Protein AF-A0A8B6F5D2-F1 (afdb_monomer)

Solvent-accessible surface area (backbone atoms only — not comparable to full-atom values): 7582 Å² total; per-residue (Å²): 138,84,88,80,80,90,77,82,89,72,86,76,84,76,78,71,76,70,75,78,70,63,30,23,96,85,61,45,74,87,63,89,80,46,48,56,46,54,21,78,80,82,65,40,42,32,45,54,92,78,51,89,60,87,76,76,95,75,57,37,63,62,75,45,59,49,32,35,45,42,93,74,22,75,94,53,40,58,47,75,45,83,50,86,66,52,73,69,56,50,52,51,24,52,50,50,47,51,49,51,52,32,49,74,72,72,44,82,72,90,77,79,69,94,90,114

Secondary structure (DSSP, 8-state):
-----------------------STTS----BTB-EEE-TTT--EEEGGG--S---S--TT--SEEEE-TTTSGGG--EEEE-PPPHHHHHHHHHHHHHHHHHHTT-------S--

pLDDT: mean 84.55, std 21.11, range [28.69, 98.19]

Nearest PDB structures (foldseek):
  3s32-assembly1_A  TM=8.830E-01  e=2.680E-07  Homo sapiens
  3rsn-assembly1_A  TM=8.902E-01  e=6.730E-07  Homo sapiens
  5xfn-assembly1_A  TM=8.119E-01  e=1.385E-03  Homo sapiens
  5oqd-assembly3_C  TM=7.447E-01  e=7.661E-04  Drosophila melanogaster
  5oqd-assembly6_F  TM=7.309E-01  e=1.479E-03  Drosophila melanogaster

Radius of gyration: 21.03 Å; Cα contacts (8 Å, |Δi|>4): 127; chains: 1; bounding box: 77×28×47 Å

Mean predicted aligned error: 9.95 Å

Sequence (116 aa):
MVEGTLEKGESRQTEEAMETDSVCYCGKGRNLGAVELQCSVCMKWYHADCIGCYLGQCIPFMTNYQFSCKSCGQNGAESFVRKQAGFPQICCTAIANLMCQARARGDNDGSFCKDK

Foldseek 3Di:
DDDDDDDDPDDDPPPPVPPCPQQEPVSDDDDQFADWDAAPPPRGIYGPVRAPDDDPDDGGQQDQKHWHALVRDDPSDIDIGGHDDDPVRVVRRVLSNVCSVCVVVVHPDSDDDPVD

Organism: Mytilus galloprovincialis (NCBI:txid29158)

Structure (mmCIF, N/CA/C/O backbone):
data_AF-A0A8B6F5D2-F1
#
_entry.id   AF-A0A8B6F5D2-F1
#
loop_
_atom_site.group_PDB
_atom_site.id
_atom_site.type_symbol
_atom_site.label_atom_id
_atom_site.label_alt_id
_atom_site.label_comp_id
_atom_site.label_asym_id
_atom_site.label_entity_id
_atom_site.label_seq_id
_atom_site.pdbx_PDB_ins_code
_atom_site.Cartn_x
_atom_site.Cartn_y
_atom_site.Cartn_z
_atom_site.occupancy
_atom_site.B_iso_or_equiv
_atom_site.auth_seq_id
_atom_site.auth_comp_id
_atom_site.auth_asym_id
_atom_site.auth_atom_id
_atom_site.pdbx_PDB_model_num
ATOM 1 N N . MET A 1 1 ? 62.131 -18.958 23.835 1.00 42.38 1 MET A N 1
ATOM 2 C CA . MET A 1 1 ? 61.148 -17.937 23.429 1.00 42.38 1 MET A CA 1
ATOM 3 C C . MET A 1 1 ? 59.793 -18.613 23.458 1.00 42.38 1 MET A C 1
ATOM 5 O O . MET A 1 1 ? 59.501 -19.410 22.579 1.00 42.38 1 MET A O 1
ATOM 9 N N . VAL A 1 2 ? 59.080 -18.439 24.566 1.00 40.28 2 VAL A N 1
ATOM 10 C CA . VAL A 1 2 ? 57.649 -18.754 24.690 1.00 40.28 2 VAL A CA 1
ATOM 11 C C . VAL A 1 2 ? 56.860 -17.504 24.300 1.00 40.28 2 VAL A C 1
ATOM 13 O O . VAL A 1 2 ? 57.458 -16.436 24.214 1.00 40.28 2 VAL A O 1
ATOM 16 N N . GLU A 1 3 ? 55.546 -17.684 24.150 1.00 28.69 3 GLU A N 1
ATOM 17 C CA . GLU A 1 3 ? 54.492 -16.709 23.820 1.00 28.69 3 GLU A CA 1
ATOM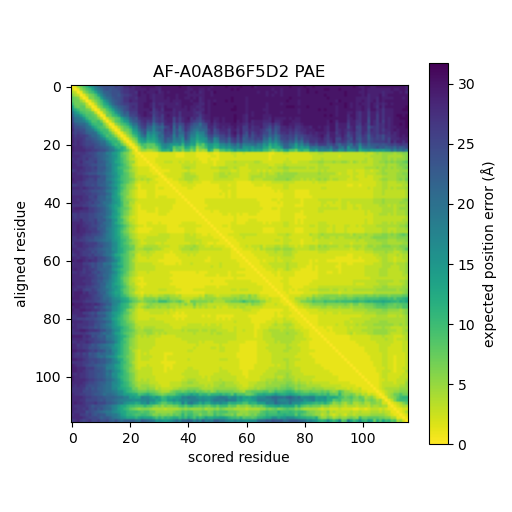 18 C C . GLU A 1 3 ? 54.153 -16.678 22.319 1.00 28.69 3 GLU A C 1
ATOM 20 O O . GLU A 1 3 ? 55.026 -16.593 21.468 1.00 28.69 3 GLU A O 1
ATOM 25 N N . GLY A 1 4 ? 52.898 -16.798 21.901 1.00 33.53 4 GLY A N 1
ATOM 26 C CA . GLY A 1 4 ? 51.660 -16.775 22.662 1.00 33.53 4 GLY A CA 1
ATOM 27 C C . GLY A 1 4 ? 50.477 -16.958 21.715 1.00 33.53 4 GLY A C 1
ATOM 28 O O . GLY A 1 4 ? 50.568 -16.746 20.510 1.00 33.53 4 GLY A O 1
ATOM 29 N N . THR A 1 5 ? 49.407 -17.454 22.304 1.00 34.66 5 THR A N 1
ATOM 30 C CA . THR A 1 5 ? 48.168 -17.973 21.742 1.00 34.66 5 THR A CA 1
ATOM 31 C C . THR A 1 5 ? 47.396 -16.994 20.849 1.00 34.66 5 THR A C 1
ATOM 33 O O . THR A 1 5 ? 47.379 -15.792 21.072 1.00 34.66 5 THR A O 1
ATOM 36 N N . LEU A 1 6 ? 46.697 -17.586 19.876 1.00 41.97 6 LEU A N 1
ATOM 37 C CA . LEU A 1 6 ? 45.458 -17.132 19.237 1.00 41.97 6 LEU A CA 1
ATOM 38 C C . LEU A 1 6 ? 44.617 -16.184 20.123 1.00 41.97 6 LEU A C 1
ATOM 40 O O . LEU A 1 6 ? 44.088 -16.616 21.146 1.00 41.97 6 LEU A O 1
ATOM 44 N N . GLU A 1 7 ? 44.381 -14.953 19.673 1.00 37.88 7 GLU A N 1
ATOM 45 C CA . GLU A 1 7 ? 43.313 -14.106 20.214 1.00 37.88 7 GLU A CA 1
ATOM 46 C C . GLU A 1 7 ? 42.236 -13.891 19.149 1.00 37.88 7 GLU A C 1
ATOM 48 O O . GLU A 1 7 ? 42.376 -13.123 18.197 1.00 37.88 7 GLU A O 1
ATOM 53 N N . LYS A 1 8 ? 41.141 -14.640 19.315 1.00 35.78 8 LYS A N 1
ATOM 54 C CA . LYS A 1 8 ? 39.850 -14.370 18.687 1.00 35.78 8 LYS A CA 1
ATOM 55 C C . LYS A 1 8 ? 39.276 -13.096 19.308 1.00 35.78 8 LYS A C 1
ATOM 57 O O . LYS A 1 8 ? 38.861 -13.111 20.463 1.00 35.78 8 LYS A O 1
ATOM 62 N N . GLY A 1 9 ? 39.207 -12.022 18.532 1.00 32.59 9 GLY A N 1
ATOM 63 C CA . GLY A 1 9 ? 38.391 -10.857 18.862 1.00 32.59 9 GLY A CA 1
ATOM 64 C C . GLY A 1 9 ? 36.943 -11.092 18.441 1.00 32.59 9 GLY A C 1
ATOM 65 O O . GLY A 1 9 ? 36.541 -10.666 17.363 1.00 32.59 9 GLY A O 1
ATOM 66 N N . GLU A 1 10 ? 36.171 -11.795 19.268 1.00 39.16 10 GLU A N 1
ATOM 67 C CA . GLU A 1 10 ? 34.710 -11.819 19.170 1.00 39.16 10 GLU A CA 1
ATOM 68 C C . GLU A 1 10 ? 34.087 -10.873 20.197 1.00 39.16 10 GLU A C 1
ATOM 70 O O . GLU A 1 10 ? 34.500 -10.818 21.356 1.00 39.16 10 GLU A O 1
ATOM 75 N N . SER A 1 11 ? 32.983 -10.262 19.755 1.00 38.91 11 SER A N 1
ATOM 76 C CA . SER A 1 11 ? 31.921 -9.613 20.530 1.00 38.91 11 SER A CA 1
ATOM 77 C C . SER A 1 11 ? 32.214 -8.162 20.967 1.00 38.91 11 SER A C 1
ATOM 79 O O . SER A 1 11 ? 33.279 -7.843 21.468 1.00 38.91 11 SER A O 1
ATOM 81 N N . ARG A 1 12 ? 31.314 -7.188 20.808 1.00 45.12 12 ARG A N 1
ATOM 82 C CA . ARG A 1 12 ? 29.847 -7.229 20.776 1.00 45.12 12 ARG A CA 1
ATOM 83 C C . ARG A 1 12 ? 29.345 -6.081 19.894 1.00 45.12 12 ARG A C 1
ATOM 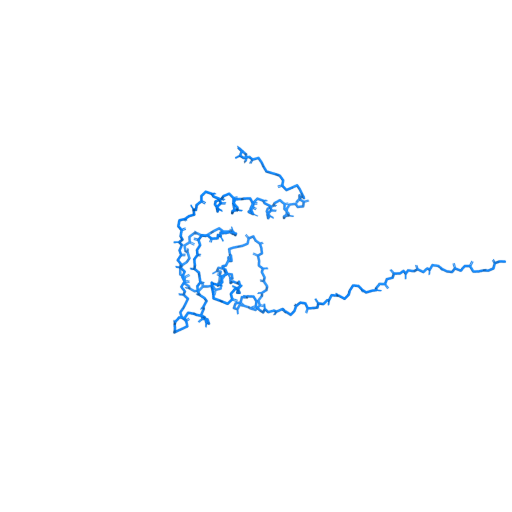85 O O . ARG A 1 12 ? 29.477 -4.926 20.285 1.00 45.12 12 ARG A O 1
ATOM 92 N N . GLN A 1 13 ? 28.742 -6.374 18.743 1.00 39.34 13 GLN A N 1
ATOM 93 C CA . GLN A 1 13 ? 27.708 -5.465 18.255 1.00 39.34 13 GLN A CA 1
ATOM 94 C C . GLN A 1 13 ? 26.504 -5.729 19.148 1.00 39.34 13 GLN A C 1
ATOM 96 O O . GLN A 1 13 ? 25.956 -6.828 19.165 1.00 39.34 13 GLN A O 1
ATOM 101 N N . THR A 1 14 ? 26.188 -4.756 19.990 1.00 37.62 14 THR A N 1
ATOM 102 C CA . THR A 1 14 ? 24.901 -4.678 20.659 1.00 37.62 14 THR A CA 1
ATOM 103 C C . THR A 1 14 ? 23.845 -4.669 19.565 1.00 37.62 14 THR A C 1
ATOM 105 O O . THR A 1 14 ? 23.652 -3.660 18.892 1.00 37.62 14 THR A O 1
ATOM 108 N N . GLU A 1 15 ? 23.193 -5.810 19.361 1.00 50.69 15 GLU A N 1
ATOM 109 C CA . GLU A 1 15 ? 21.839 -5.841 18.831 1.00 50.69 15 GLU A CA 1
ATOM 110 C C . GLU A 1 15 ? 20.996 -5.080 19.853 1.00 50.69 15 GLU A C 1
ATOM 112 O O . GLU A 1 15 ? 20.459 -5.644 20.807 1.00 50.69 15 GLU A O 1
ATOM 117 N N . GLU A 1 16 ? 20.987 -3.753 19.725 1.00 43.09 16 GLU A N 1
ATOM 118 C CA . GLU A 1 16 ? 19.948 -2.934 20.313 1.00 43.09 16 GLU A CA 1
ATOM 119 C C . GLU A 1 16 ? 18.658 -3.530 19.773 1.00 43.09 16 GLU A C 1
ATOM 121 O O . GLU A 1 16 ? 18.361 -3.431 18.581 1.00 43.09 16 GLU A O 1
ATOM 126 N N . ALA A 1 17 ? 17.968 -4.268 20.641 1.00 43.72 17 ALA A N 1
ATOM 127 C CA . ALA A 1 17 ? 16.639 -4.774 20.404 1.00 43.72 17 ALA A CA 1
ATOM 128 C C . ALA A 1 17 ? 15.778 -3.552 20.104 1.00 43.72 17 ALA A C 1
ATOM 130 O O . ALA A 1 17 ? 15.273 -2.894 21.012 1.00 43.72 17 ALA A O 1
ATOM 131 N N . MET A 1 18 ? 15.706 -3.209 18.818 1.00 48.03 18 MET A N 1
ATOM 132 C CA . MET A 1 18 ? 14.841 -2.180 18.291 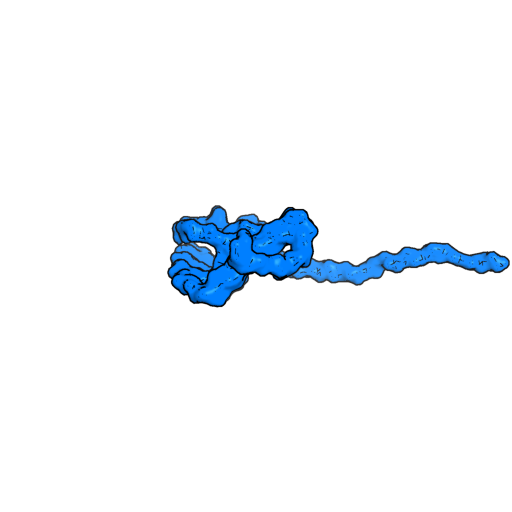1.00 48.03 18 MET A CA 1
ATOM 133 C C . MET A 1 18 ? 13.456 -2.603 18.742 1.00 48.03 18 MET A C 1
ATOM 135 O O . MET A 1 18 ? 12.963 -3.653 18.324 1.00 48.03 18 MET A O 1
ATOM 139 N N . GLU A 1 19 ? 12.934 -1.852 19.709 1.00 46.16 19 GLU A N 1
ATOM 140 C CA . GLU A 1 19 ? 11.660 -2.079 20.362 1.00 46.16 19 GLU A CA 1
ATOM 141 C C . GLU A 1 19 ? 10.672 -2.491 19.281 1.00 46.16 19 GLU A C 1
ATOM 143 O O . GLU A 1 19 ? 10.428 -1.750 18.326 1.00 46.16 19 GLU A O 1
ATOM 148 N N . THR A 1 20 ? 10.242 -3.751 19.354 1.00 51.88 20 THR A N 1
ATOM 149 C CA . THR A 1 20 ? 9.394 -4.372 18.344 1.00 51.88 20 THR A CA 1
ATOM 150 C C . THR A 1 20 ? 8.008 -3.782 18.514 1.00 51.88 20 THR A C 1
ATOM 152 O O . THR A 1 20 ? 7.097 -4.416 19.044 1.00 51.88 20 THR A O 1
ATOM 155 N N . ASP A 1 21 ? 7.858 -2.520 18.111 1.00 60.12 21 ASP A N 1
ATOM 156 C CA . ASP A 1 21 ? 6.577 -1.855 18.050 1.00 60.12 21 ASP A CA 1
ATOM 157 C C . ASP A 1 21 ? 5.737 -2.685 17.089 1.00 60.12 21 ASP A C 1
ATOM 159 O O . ASP A 1 21 ? 5.980 -2.727 15.881 1.00 60.12 21 ASP A O 1
ATOM 163 N N . SER A 1 22 ? 4.841 -3.475 17.681 1.00 65.62 22 SER A N 1
ATOM 164 C CA . SER A 1 22 ? 3.985 -4.422 16.981 1.00 65.62 22 SER A CA 1
ATOM 165 C C . SER A 1 22 ? 3.441 -3.777 15.710 1.00 65.62 22 SER A C 1
ATOM 167 O O . SER A 1 22 ? 2.803 -2.719 15.734 1.00 65.62 22 SER A O 1
ATOM 169 N N . VAL A 1 23 ? 3.778 -4.397 14.583 1.00 86.12 23 VAL A N 1
ATOM 170 C CA . VAL A 1 23 ? 3.672 -3.735 13.289 1.00 86.12 23 VAL A CA 1
ATOM 171 C C . VAL A 1 23 ? 2.239 -3.853 12.756 1.00 86.12 23 VAL A C 1
ATOM 173 O O . VAL A 1 23 ? 1.676 -2.846 12.338 1.00 86.12 23 VAL A O 1
ATOM 176 N N . CYS A 1 24 ? 1.618 -5.036 12.900 1.00 95.75 24 CYS A N 1
ATOM 177 C CA . CYS A 1 24 ? 0.269 -5.387 12.429 1.00 95.75 24 CYS A CA 1
ATOM 178 C C . CYS A 1 24 ? -0.637 -5.930 13.565 1.00 95.75 24 CYS A C 1
ATOM 180 O O . CYS A 1 24 ? -0.146 -6.355 14.609 1.00 95.75 24 CYS A O 1
ATOM 182 N N . TYR A 1 25 ? -1.962 -6.021 13.348 1.00 95.75 25 TYR A N 1
ATOM 183 C CA . TYR A 1 25 ? -2.938 -6.591 14.305 1.00 95.75 25 TYR A CA 1
ATOM 184 C C . TYR A 1 25 ? -2.614 -8.005 14.787 1.00 95.75 25 TYR A C 1
ATOM 186 O O . TYR A 1 25 ? -2.970 -8.377 15.899 1.00 95.75 25 TYR A O 1
ATOM 194 N N . CYS A 1 26 ? -1.958 -8.806 13.948 1.00 95.38 26 CYS A N 1
ATOM 195 C CA . CYS A 1 26 ? -1.573 -10.173 14.280 1.00 95.38 26 CYS A CA 1
ATOM 196 C C . CYS A 1 26 ? -0.315 -10.257 15.162 1.00 95.38 26 CYS A C 1
ATOM 198 O O . CYS A 1 26 ? 0.150 -11.360 15.439 1.00 95.38 26 CYS A O 1
ATOM 200 N N . GLY A 1 27 ? 0.278 -9.118 15.541 1.00 92.69 27 GLY A N 1
ATOM 201 C CA . GLY A 1 27 ? 1.511 -9.043 16.329 1.00 92.69 27 GLY A CA 1
ATOM 202 C C . GLY A 1 27 ? 2.781 -9.433 15.568 1.00 92.69 27 GLY A C 1
ATOM 203 O O . GLY A 1 27 ? 3.875 -9.305 16.106 1.00 92.69 27 GLY A O 1
ATOM 204 N N . LYS A 1 28 ? 2.665 -9.890 14.315 1.00 92.75 28 LYS A N 1
ATOM 205 C CA . LYS A 1 28 ? 3.812 -10.243 13.470 1.00 92.75 28 LYS A CA 1
ATOM 206 C C . LYS A 1 28 ? 4.427 -8.997 12.830 1.00 92.75 28 LYS A C 1
ATOM 208 O O . LYS A 1 28 ? 3.746 -7.990 12.624 1.00 92.75 28 LYS A O 1
ATOM 213 N N . GLY A 1 29 ? 5.717 -9.101 12.512 1.00 92.62 29 GLY A N 1
ATOM 214 C CA . GLY A 1 29 ? 6.461 -8.092 11.763 1.00 92.62 29 GLY A CA 1
ATOM 215 C C . GLY A 1 29 ? 6.056 -8.024 10.290 1.00 92.62 29 GLY A C 1
ATOM 216 O O . GLY A 1 29 ? 5.113 -8.685 9.865 1.00 92.62 29 GLY A O 1
ATOM 217 N N . ARG A 1 30 ? 6.800 -7.220 9.527 1.00 93.69 30 ARG A N 1
ATOM 218 C CA . ARG A 1 30 ? 6.587 -6.996 8.093 1.00 93.69 30 ARG A CA 1
ATOM 219 C C . ARG A 1 30 ? 6.754 -8.274 7.269 1.00 93.69 30 ARG A C 1
ATOM 221 O O . ARG A 1 30 ? 7.669 -9.057 7.522 1.00 93.69 30 ARG A O 1
ATOM 228 N N . ASN A 1 31 ? 5.956 -8.406 6.218 1.00 92.44 31 ASN A N 1
ATOM 229 C CA . ASN A 1 31 ? 6.109 -9.397 5.159 1.00 92.44 31 ASN A CA 1
ATOM 230 C C . ASN A 1 31 ? 6.423 -8.702 3.823 1.00 92.44 31 ASN A C 1
ATOM 232 O O . ASN A 1 31 ? 5.539 -8.453 2.998 1.00 92.44 31 ASN A O 1
ATOM 236 N N . LEU A 1 32 ? 7.698 -8.354 3.627 1.00 91.62 32 LEU A N 1
ATOM 237 C CA . LEU A 1 32 ? 8.156 -7.677 2.413 1.00 91.62 32 LEU A CA 1
ATOM 238 C C . LEU A 1 32 ? 7.898 -8.550 1.178 1.00 91.62 32 LEU A C 1
ATOM 240 O O . LEU A 1 32 ? 8.300 -9.708 1.127 1.00 91.62 32 LEU A O 1
ATOM 244 N N . GLY A 1 33 ? 7.245 -7.970 0.172 1.00 92.31 33 GLY A N 1
ATOM 245 C CA . GLY A 1 33 ? 6.830 -8.678 -1.042 1.00 92.31 33 GLY A CA 1
ATOM 246 C C . GLY A 1 33 ? 5.385 -9.181 -1.006 1.00 92.31 33 GLY A C 1
ATOM 247 O O . GLY A 1 33 ? 4.858 -9.539 -2.056 1.00 92.31 33 GLY A O 1
ATOM 248 N N . ALA A 1 34 ? 4.712 -9.138 0.147 1.00 95.88 34 ALA A N 1
ATOM 249 C CA . ALA A 1 34 ? 3.257 -9.242 0.235 1.00 95.88 34 ALA A CA 1
ATOM 250 C C . ALA A 1 34 ? 2.601 -7.850 0.205 1.00 95.88 34 ALA A C 1
ATOM 252 O O . ALA A 1 34 ? 3.263 -6.814 0.320 1.00 95.88 34 ALA A O 1
ATOM 253 N N . VAL A 1 35 ? 1.277 -7.810 0.035 1.00 97.69 35 VAL A N 1
ATOM 254 C CA . VAL A 1 35 ? 0.530 -6.552 0.139 1.00 97.69 35 VAL A CA 1
ATOM 255 C C . VAL A 1 35 ? 0.418 -6.157 1.610 1.00 97.69 35 VAL A C 1
ATOM 257 O O . VAL A 1 35 ? -0.179 -6.862 2.423 1.00 97.69 35 VAL A O 1
ATOM 260 N N . GLU A 1 36 ? 0.956 -4.987 1.929 1.00 97.19 36 GLU A N 1
ATOM 261 C CA . GLU A 1 36 ? 0.888 -4.370 3.249 1.00 97.19 36 GLU A CA 1
ATOM 262 C C . GLU A 1 36 ? 0.555 -2.886 3.096 1.00 97.19 36 GLU A C 1
ATOM 264 O O . GLU A 1 36 ? 1.014 -2.236 2.152 1.00 97.19 36 GLU A O 1
ATOM 269 N N . LEU A 1 37 ? -0.223 -2.342 4.031 1.00 97.62 37 LEU A N 1
ATOM 270 C CA . LEU A 1 37 ? -0.652 -0.947 4.035 1.00 97.62 37 LEU A CA 1
ATOM 271 C C . LEU A 1 37 ? -0.194 -0.242 5.311 1.00 97.62 37 LEU A C 1
ATOM 273 O O . LEU A 1 37 ? -0.399 -0.729 6.419 1.00 97.62 37 LEU A O 1
ATOM 277 N N . GLN A 1 38 ? 0.389 0.937 5.159 1.00 97.56 38 GLN A N 1
ATOM 278 C CA . GLN A 1 38 ? 0.753 1.819 6.251 1.00 97.56 38 GLN A CA 1
ATOM 279 C C . GLN A 1 38 ? -0.438 2.701 6.625 1.00 97.56 38 GLN A C 1
ATOM 281 O O . GLN A 1 38 ? -1.065 3.325 5.765 1.00 97.56 38 GLN A O 1
ATOM 286 N N . CYS A 1 39 ? -0.757 2.776 7.914 1.00 97.62 39 CYS A N 1
ATOM 287 C CA . CYS A 1 39 ? -1.785 3.692 8.383 1.00 97.62 39 CYS A CA 1
ATOM 288 C C . CYS A 1 39 ? -1.299 5.142 8.282 1.00 97.62 39 CYS A C 1
ATOM 290 O O . CYS A 1 39 ? -0.248 5.486 8.818 1.00 97.62 39 CYS A O 1
ATOM 292 N N . SER A 1 40 ? -2.103 6.020 7.677 1.00 97.06 40 SER A N 1
ATOM 293 C CA . SER A 1 40 ? -1.766 7.438 7.502 1.00 97.06 40 SER A CA 1
ATOM 294 C C . SER A 1 40 ? -1.819 8.267 8.791 1.00 97.06 40 SER A C 1
ATOM 296 O O . SER A 1 40 ? -1.595 9.471 8.735 1.00 97.06 40 SER A O 1
ATOM 298 N N . VAL A 1 41 ? -2.145 7.655 9.934 1.00 97.00 41 VAL A N 1
ATOM 299 C CA . VAL A 1 41 ? -2.217 8.321 11.244 1.00 97.00 41 VAL A CA 1
ATOM 300 C C . VAL A 1 41 ? -1.100 7.826 12.159 1.00 97.00 41 VAL A C 1
ATOM 302 O O . VAL A 1 41 ? -0.249 8.611 12.556 1.00 97.00 41 VAL A O 1
ATOM 305 N N . CYS A 1 42 ? -1.064 6.525 12.466 1.00 96.00 42 CYS A N 1
ATOM 306 C CA . CYS A 1 42 ? -0.07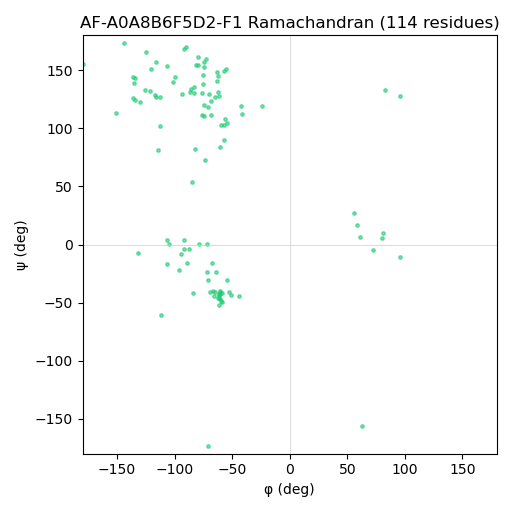4 5.960 13.389 1.00 96.00 42 CYS A CA 1
ATOM 307 C C . CYS A 1 42 ? 1.202 5.437 12.717 1.00 96.00 42 CYS A C 1
ATOM 309 O O . CYS A 1 42 ? 2.094 4.971 13.415 1.00 96.00 42 CYS A O 1
ATOM 311 N N . MET A 1 43 ? 1.292 5.463 11.382 1.00 95.31 43 MET A N 1
ATOM 312 C CA . MET A 1 43 ? 2.449 4.997 10.599 1.00 95.31 43 MET A CA 1
ATOM 313 C C . MET A 1 43 ? 2.819 3.509 10.758 1.00 95.31 43 MET A C 1
ATOM 315 O O . MET A 1 43 ? 3.810 3.065 10.175 1.00 95.31 43 MET A O 1
ATOM 319 N N . LYS A 1 44 ? 2.005 2.716 11.469 1.00 96.38 44 LYS A N 1
ATOM 320 C CA . LYS A 1 44 ? 2.138 1.253 11.586 1.00 96.38 44 LYS A CA 1
ATOM 321 C C . LYS A 1 44 ? 1.695 0.538 10.307 1.00 96.38 44 LYS A C 1
ATOM 323 O O . LYS A 1 44 ? 0.910 1.092 9.533 1.00 96.38 44 LYS A O 1
ATOM 328 N N . TRP A 1 45 ? 2.184 -0.684 10.087 1.00 96.94 45 TRP A N 1
ATOM 329 C CA . TRP A 1 45 ? 1.992 -1.440 8.843 1.00 96.94 45 TRP A CA 1
ATOM 330 C C . TRP A 1 45 ? 1.127 -2.682 9.029 1.00 96.94 45 TRP A C 1
ATOM 332 O O . TRP A 1 45 ? 1.430 -3.569 9.813 1.00 96.94 45 TRP A O 1
ATOM 342 N N . TYR A 1 46 ? 0.090 -2.807 8.219 1.00 97.50 46 TYR A N 1
ATOM 343 C CA . TYR A 1 46 ? -0.907 -3.855 8.350 1.00 97.50 46 TYR A CA 1
ATOM 344 C C . TYR A 1 46 ? -0.898 -4.742 7.109 1.00 97.50 46 TYR A C 1
ATOM 346 O O . TYR A 1 46 ? -0.972 -4.246 5.985 1.00 97.50 46 TYR A O 1
ATOM 354 N N . HIS A 1 47 ? -0.814 -6.056 7.306 1.00 97.75 47 HIS A N 1
ATOM 355 C CA . HIS A 1 47 ? -0.949 -7.024 6.220 1.00 97.75 47 HIS A CA 1
ATOM 356 C C . HIS A 1 47 ? -2.348 -6.935 5.612 1.00 97.75 47 HIS A C 1
ATOM 358 O O . HIS A 1 47 ? -3.323 -6.828 6.359 1.00 97.75 47 HIS A O 1
ATOM 364 N N . ALA A 1 48 ? -2.457 -7.058 4.289 1.00 97.06 48 ALA A N 1
ATOM 365 C CA . ALA A 1 48 ? -3.750 -7.081 3.607 1.00 97.06 48 ALA A CA 1
ATOM 366 C C . ALA A 1 48 ? -4.706 -8.132 4.201 1.00 97.06 48 ALA A C 1
ATOM 368 O O . ALA A 1 48 ? -5.863 -7.818 4.455 1.00 97.06 48 ALA A O 1
ATOM 369 N N . ASP A 1 49 ? -4.198 -9.323 4.535 1.00 96.38 49 ASP A N 1
ATOM 370 C CA . ASP A 1 49 ? -4.987 -10.419 5.123 1.00 96.38 49 ASP A CA 1
ATOM 371 C C . ASP A 1 49 ? -5.489 -10.133 6.549 1.00 96.38 49 ASP A C 1
ATOM 373 O O . ASP A 1 49 ? -6.363 -10.828 7.061 1.00 96.38 49 ASP A O 1
ATOM 377 N N . CYS A 1 50 ? -4.919 -9.133 7.227 1.00 97.25 50 CYS A N 1
ATOM 378 C CA . CYS A 1 50 ? -5.338 -8.724 8.569 1.00 97.25 50 CYS A CA 1
ATOM 379 C C . CYS A 1 50 ? -6.346 -7.563 8.547 1.00 97.25 50 CYS A C 1
ATOM 381 O O . CYS A 1 50 ? -6.875 -7.211 9.603 1.00 97.25 50 CYS A O 1
ATOM 383 N N . ILE A 1 51 ? -6.588 -6.958 7.381 1.00 97.12 51 ILE A N 1
ATOM 384 C CA . ILE A 1 51 ? -7.497 -5.825 7.199 1.00 97.12 51 ILE A CA 1
ATOM 385 C C . ILE A 1 51 ? -8.873 -6.365 6.793 1.00 97.12 51 ILE A C 1
ATOM 387 O O . ILE A 1 51 ? -8.991 -7.189 5.892 1.00 97.12 51 ILE A O 1
ATOM 391 N N . GLY A 1 52 ? -9.922 -5.916 7.478 1.00 96.19 52 GLY A N 1
ATOM 392 C CA . GLY A 1 52 ? -11.298 -6.366 7.265 1.00 96.19 52 GLY A CA 1
ATOM 393 C C . GLY A 1 52 ? -12.077 -5.570 6.214 1.00 96.19 52 GLY A C 1
ATOM 394 O O . GLY A 1 52 ? -13.123 -6.036 5.763 1.00 96.19 52 GLY A O 1
ATOM 395 N N . CYS A 1 53 ? -11.612 -4.381 5.817 1.00 95.50 53 CYS A N 1
ATOM 396 C CA . CYS A 1 53 ? -12.239 -3.613 4.738 1.00 95.50 53 CYS A CA 1
ATOM 397 C C . CYS A 1 53 ? -11.831 -4.117 3.339 1.00 95.50 53 CYS A C 1
ATOM 399 O O . CYS A 1 53 ? -10.774 -4.711 3.142 1.00 95.50 53 CYS A O 1
ATOM 401 N N . TYR A 1 54 ? -12.681 -3.879 2.335 1.00 95.50 54 TYR A N 1
ATOM 402 C CA . TYR A 1 54 ? -12.410 -4.311 0.962 1.00 95.50 54 TYR A CA 1
ATOM 403 C C . TYR A 1 54 ? -11.278 -3.491 0.322 1.00 95.50 54 TYR A C 1
ATOM 405 O O . TYR A 1 54 ? -11.411 -2.283 0.122 1.00 95.50 54 TYR A O 1
ATOM 413 N N . LEU A 1 55 ? -10.183 -4.161 -0.053 1.00 96.62 55 LEU A N 1
ATOM 414 C CA . LEU A 1 55 ? -9.008 -3.530 -0.674 1.00 96.62 55 LEU A CA 1
ATOM 415 C C . LEU A 1 55 ? -9.009 -3.598 -2.215 1.00 96.62 55 LEU A C 1
ATOM 417 O O . LEU A 1 55 ? -8.345 -2.800 -2.889 1.00 96.62 55 LEU A O 1
ATOM 421 N N . GLY A 1 56 ? -9.760 -4.543 -2.788 1.00 94.19 56 GLY A N 1
ATOM 422 C CA . GLY A 1 56 ? -9.673 -4.902 -4.205 1.00 94.19 56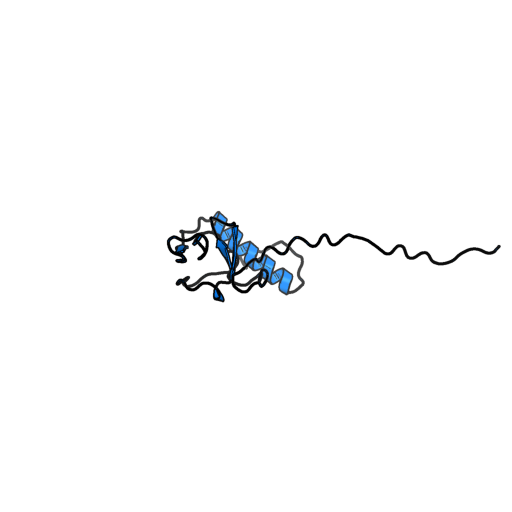 GLY A CA 1
ATOM 423 C C . GLY A 1 56 ? -8.300 -5.464 -4.591 1.00 94.19 56 GLY A C 1
ATOM 424 O O . GLY A 1 56 ? -7.561 -5.977 -3.756 1.00 94.19 56 GLY A O 1
ATOM 425 N N . GLN A 1 57 ? -7.941 -5.367 -5.875 1.00 93.38 57 GLN A N 1
ATOM 426 C CA . GLN A 1 57 ? -6.631 -5.816 -6.364 1.00 93.38 57 GLN A CA 1
ATOM 427 C C . GLN A 1 57 ? -5.540 -4.817 -5.980 1.00 93.38 57 GLN A C 1
ATOM 429 O O . GLN A 1 57 ? -5.520 -3.700 -6.505 1.00 93.38 57 GLN A O 1
ATOM 434 N N . CYS A 1 58 ? -4.652 -5.219 -5.080 1.00 96.06 58 CYS A N 1
ATOM 435 C CA . CYS A 1 58 ? -3.500 -4.441 -4.639 1.00 96.06 58 CYS A CA 1
ATOM 436 C C . CYS A 1 58 ? -2.203 -5.157 -5.020 1.00 96.06 58 CYS A C 1
ATOM 438 O O . CYS A 1 58 ? -2.187 -6.373 -5.202 1.00 96.06 58 CYS A O 1
ATOM 440 N N . ILE A 1 59 ? -1.120 -4.392 -5.123 1.00 96.44 59 ILE A N 1
ATOM 441 C CA . ILE A 1 59 ? 0.226 -4.916 -5.363 1.00 96.44 59 ILE A CA 1
ATOM 442 C C . ILE A 1 59 ? 1.148 -4.510 -4.208 1.00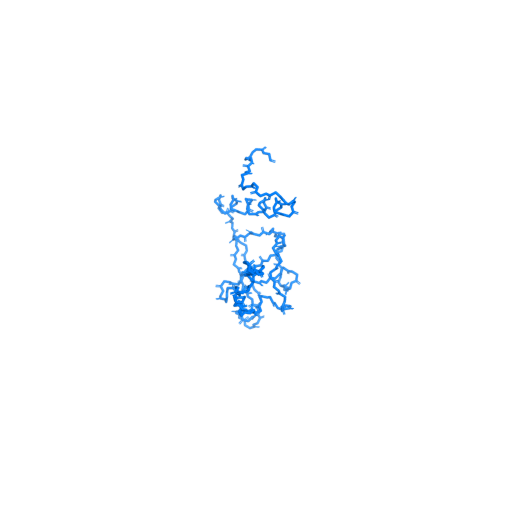 96.44 59 ILE A C 1
ATOM 444 O O . ILE A 1 59 ? 0.916 -3.461 -3.592 1.00 96.44 59 ILE A O 1
ATOM 448 N N . PRO A 1 60 ? 2.186 -5.305 -3.899 1.00 97.44 60 PRO A N 1
ATOM 449 C CA . PRO A 1 60 ? 3.198 -4.921 -2.923 1.00 97.44 60 PRO A CA 1
ATOM 450 C C . PRO A 1 60 ? 3.820 -3.570 -3.285 1.00 97.44 60 PRO A C 1
ATOM 452 O O . PRO A 1 60 ? 3.898 -3.197 -4.458 1.00 97.44 60 PRO A O 1
ATOM 455 N N . PHE A 1 61 ? 4.266 -2.823 -2.275 1.00 97.56 61 PHE A N 1
ATOM 456 C CA . PHE A 1 61 ? 4.939 -1.525 -2.443 1.00 97.56 61 PHE A CA 1
ATOM 457 C C . PHE A 1 61 ? 4.126 -0.442 -3.179 1.00 97.56 61 PHE A C 1
ATOM 459 O O . PHE A 1 61 ? 4.693 0.555 -3.640 1.00 97.56 61 PHE A O 1
ATOM 466 N N . MET A 1 62 ? 2.804 -0.596 -3.305 1.00 97.00 62 MET A N 1
ATOM 467 C CA . MET A 1 62 ? 1.955 0.512 -3.743 1.00 97.00 62 MET A CA 1
ATOM 468 C C . MET A 1 62 ? 2.020 1.663 -2.728 1.00 97.00 62 MET A C 1
ATOM 470 O O . MET A 1 62 ? 2.189 1.432 -1.536 1.00 97.00 62 MET A O 1
ATOM 474 N N . THR A 1 63 ? 1.891 2.906 -3.189 1.00 97.06 63 THR A N 1
ATOM 475 C CA . THR A 1 63 ? 1.922 4.113 -2.326 1.00 97.06 63 THR A CA 1
ATOM 476 C C . THR A 1 63 ? 0.773 5.082 -2.616 1.00 97.06 63 THR A C 1
ATOM 478 O O . THR A 1 63 ? 0.549 6.047 -1.891 1.00 97.06 63 THR A O 1
ATOM 481 N N . ASN A 1 64 ? -0.004 4.815 -3.663 1.00 97.25 64 ASN A N 1
ATOM 482 C CA . ASN A 1 64 ? -1.136 5.613 -4.119 1.00 97.25 64 ASN A CA 1
ATOM 483 C C . ASN A 1 64 ? -2.434 5.248 -3.374 1.00 97.25 64 ASN A C 1
ATOM 485 O O . ASN A 1 64 ? -3.455 4.928 -3.986 1.00 97.25 64 ASN A O 1
ATOM 489 N N . TYR A 1 65 ? -2.412 5.277 -2.045 1.00 97.81 65 TYR A N 1
ATOM 490 C CA . TYR A 1 65 ? -3.597 5.031 -1.224 1.00 97.81 65 TYR A CA 1
ATOM 491 C C . TYR A 1 65 ? -3.614 5.901 0.033 1.00 97.81 65 TYR A C 1
ATOM 493 O O . TYR A 1 65 ? -2.666 6.619 0.342 1.00 97.81 65 TYR A O 1
ATOM 501 N N . GLN A 1 66 ? -4.726 5.832 0.755 1.00 97.94 66 GLN A N 1
ATOM 502 C CA . GLN A 1 66 ? -4.853 6.304 2.122 1.00 97.94 66 GLN A CA 1
ATOM 503 C C . GLN A 1 66 ? -5.585 5.237 2.931 1.00 97.94 66 GLN A C 1
ATOM 505 O O . GLN A 1 66 ? -6.669 4.804 2.540 1.00 97.94 66 GLN A O 1
ATOM 510 N N . PHE A 1 67 ? -4.966 4.795 4.023 1.00 98.19 67 PHE A N 1
ATOM 511 C CA . PHE A 1 67 ? -5.479 3.741 4.889 1.00 98.19 67 PHE A CA 1
ATOM 512 C C . PHE A 1 67 ? -5.552 4.227 6.339 1.00 98.19 67 PHE A C 1
ATOM 514 O O . PHE A 1 67 ? -4.583 4.786 6.858 1.00 98.19 67 PHE A O 1
ATOM 521 N N . SER A 1 68 ? -6.685 3.987 6.997 1.00 98.00 68 SER A N 1
ATOM 522 C CA . SER A 1 68 ? -6.858 4.179 8.437 1.00 98.00 68 SER A CA 1
ATOM 523 C C . SER A 1 68 ? -7.146 2.844 9.111 1.00 98.00 68 SER A C 1
ATOM 525 O O . SER A 1 68 ? -8.058 2.122 8.710 1.00 98.00 68 SER A O 1
ATOM 527 N N . CYS A 1 69 ? -6.359 2.525 10.137 1.00 97.69 69 CYS A N 1
ATOM 528 C CA . CYS A 1 69 ? -6.474 1.294 10.905 1.00 97.69 69 CYS A CA 1
ATOM 529 C C . CYS A 1 69 ? -7.614 1.410 11.943 1.00 97.69 69 CYS A C 1
ATOM 531 O O . CYS A 1 69 ? -7.988 2.518 12.320 1.00 97.69 69 CYS A O 1
ATOM 533 N N . LYS A 1 70 ? -8.125 0.291 12.473 1.00 96.75 70 LYS A N 1
ATOM 534 C CA . LYS A 1 70 ? -9.144 0.238 13.545 1.00 96.75 70 LYS A CA 1
ATOM 535 C C . LYS A 1 70 ? -8.893 1.215 14.698 1.00 96.75 70 LYS A C 1
ATOM 537 O O . LYS A 1 70 ? -9.813 1.887 15.132 1.00 96.75 70 LYS A O 1
ATOM 542 N N . SER A 1 71 ? -7.657 1.328 15.185 1.00 95.69 71 SER A N 1
ATOM 543 C CA . SER A 1 71 ? -7.330 2.205 16.320 1.00 95.69 71 SER A CA 1
ATOM 544 C C . SER A 1 71 ? -7.373 3.698 15.981 1.00 95.69 71 SER A C 1
ATOM 546 O O . SER A 1 71 ? -7.533 4.516 16.880 1.00 95.69 71 SER A O 1
ATOM 548 N N . CYS A 1 72 ? -7.208 4.062 14.708 1.00 96.81 72 CYS A N 1
ATOM 549 C CA . CYS A 1 72 ? -7.176 5.454 14.251 1.00 96.81 72 CYS A CA 1
ATOM 550 C C . CYS A 1 72 ? -8.450 5.876 13.507 1.00 96.81 72 CYS A C 1
ATOM 552 O O . CYS A 1 72 ? -8.684 7.067 13.307 1.00 96.81 72 CYS A O 1
ATOM 554 N N . GLY A 1 73 ? -9.256 4.919 13.052 1.00 93.75 73 GLY A N 1
ATOM 555 C CA . GLY A 1 73 ? -10.522 5.161 12.382 1.00 93.75 73 GLY A CA 1
ATOM 556 C C . GLY A 1 73 ? -11.626 5.601 13.339 1.00 93.75 73 GLY A C 1
ATOM 557 O O . GLY A 1 73 ? -11.638 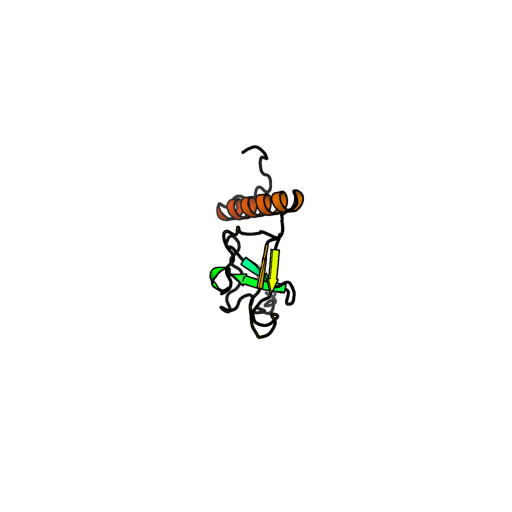5.263 14.522 1.00 93.75 73 GLY A O 1
ATOM 558 N N . GLN A 1 74 ? -12.593 6.349 12.810 1.00 91.12 74 GLN A N 1
ATOM 559 C CA . GLN A 1 74 ? -13.775 6.738 13.574 1.00 91.12 74 GLN A CA 1
ATOM 560 C C . GLN A 1 74 ? -14.562 5.483 13.972 1.00 91.12 74 GLN A C 1
ATOM 562 O O . GLN A 1 74 ? -14.816 4.612 13.140 1.00 91.12 74 GLN A O 1
ATOM 567 N N . ASN A 1 75 ? -14.936 5.384 15.250 1.00 91.75 75 ASN A N 1
ATOM 568 C CA . ASN A 1 75 ? -15.705 4.266 15.813 1.00 91.75 75 ASN A CA 1
ATOM 569 C C . ASN A 1 75 ? -15.077 2.874 15.597 1.00 91.75 75 ASN A C 1
ATOM 571 O O . ASN A 1 75 ? -15.795 1.879 15.530 1.00 91.75 75 ASN A O 1
ATOM 575 N N . GLY A 1 76 ? -13.750 2.783 15.464 1.00 91.50 76 GLY A N 1
ATOM 576 C CA . GLY A 1 76 ? -13.074 1.496 15.278 1.00 91.50 76 GLY A CA 1
ATOM 577 C C . GLY A 1 76 ? -13.120 0.945 13.848 1.00 91.50 76 GLY A C 1
ATOM 578 O O . GLY A 1 76 ? -12.684 -0.186 13.623 1.00 91.50 76 GLY A O 1
ATOM 579 N N . ALA A 1 77 ? -13.655 1.705 12.886 1.00 94.50 77 ALA A N 1
ATOM 580 C CA . ALA A 1 77 ? -13.811 1.264 11.505 1.00 94.50 77 ALA A CA 1
ATOM 581 C C . ALA A 1 77 ? -12.547 1.517 10.671 1.00 94.50 77 ALA A C 1
ATOM 583 O O . ALA A 1 77 ? -11.981 2.610 10.680 1.00 94.50 77 ALA A O 1
ATOM 584 N N . GLU A 1 78 ? -12.132 0.517 9.898 1.00 97.56 78 GLU A N 1
ATOM 585 C CA . GLU A 1 78 ? -11.064 0.675 8.910 1.00 97.56 78 GLU A CA 1
ATOM 586 C C . GLU A 1 78 ? -11.572 1.425 7.680 1.00 97.56 78 GLU A C 1
ATOM 588 O O . GLU A 1 78 ? -12.711 1.239 7.244 1.00 97.56 78 GLU A O 1
ATOM 593 N N . SER A 1 79 ? -10.705 2.227 7.067 1.00 97.06 79 SER A N 1
ATOM 594 C CA . SER A 1 79 ? -11.005 2.879 5.793 1.00 97.06 79 SER A CA 1
ATOM 595 C C . SER A 1 79 ? -9.830 2.766 4.838 1.00 97.06 79 SER A C 1
ATOM 597 O O . SER A 1 79 ? -8.673 2.904 5.229 1.00 97.06 79 SER A O 1
ATOM 599 N N . PHE A 1 80 ? -10.134 2.502 3.572 1.00 98.12 80 PHE A N 1
ATOM 600 C CA . PHE A 1 80 ? -9.150 2.398 2.507 1.00 98.12 80 PHE A CA 1
ATOM 601 C C . PHE A 1 80 ? -9.657 3.136 1.275 1.00 98.12 80 PHE A C 1
ATOM 603 O O . PHE A 1 80 ? -10.760 2.882 0.792 1.00 98.12 80 PHE A O 1
ATOM 610 N N . VAL A 1 81 ? -8.841 4.052 0.764 1.00 97.56 81 VAL A N 1
ATOM 611 C CA . VAL A 1 81 ? -9.134 4.801 -0.456 1.00 97.56 81 VAL A CA 1
ATOM 612 C C . VAL A 1 81 ? -7.934 4.717 -1.380 1.00 97.56 81 VAL A C 1
ATOM 614 O O . VAL A 1 81 ? -6.830 5.138 -1.030 1.00 97.56 81 VAL A O 1
ATOM 617 N N . ARG A 1 82 ? -8.157 4.207 -2.591 1.00 96.62 82 ARG A N 1
ATOM 618 C CA . ARG A 1 82 ? -7.155 4.204 -3.655 1.00 96.62 82 ARG A CA 1
ATOM 619 C C . ARG A 1 82 ? -7.156 5.547 -4.372 1.00 96.62 82 ARG A C 1
ATOM 621 O O . ARG A 1 82 ? -8.209 6.078 -4.714 1.00 96.62 82 ARG A O 1
ATOM 628 N N . LYS A 1 83 ? -5.965 6.073 -4.631 1.00 96.12 83 LYS A N 1
ATOM 629 C CA . LYS A 1 83 ? -5.748 7.284 -5.422 1.00 96.12 83 LYS A CA 1
ATOM 630 C C . LYS A 1 83 ? -5.169 6.890 -6.778 1.00 96.12 83 LYS A C 1
ATOM 632 O O . LYS A 1 83 ? -4.522 5.849 -6.908 1.00 96.12 83 LYS A O 1
ATOM 637 N N . GLN A 1 84 ? -5.402 7.708 -7.798 1.00 96.56 84 GLN A N 1
ATOM 638 C CA . GLN A 1 84 ? -4.746 7.514 -9.087 1.00 96.56 84 GLN A CA 1
ATOM 639 C C . GLN A 1 84 ? -3.237 7.715 -8.908 1.00 96.56 84 GLN A C 1
ATOM 641 O O . GLN A 1 84 ? -2.811 8.720 -8.343 1.00 96.56 84 GLN A O 1
ATOM 646 N N . ALA A 1 85 ? -2.439 6.741 -9.345 1.00 96.31 85 ALA A N 1
ATOM 647 C CA . ALA A 1 85 ? -0.990 6.843 -9.267 1.00 96.31 85 ALA A CA 1
ATOM 648 C C . ALA A 1 85 ? -0.469 7.787 -10.354 1.00 96.31 85 ALA A C 1
ATOM 650 O O . ALA A 1 85 ? -0.806 7.635 -11.531 1.00 96.31 85 ALA A O 1
ATOM 651 N N . GLY A 1 86 ? 0.382 8.733 -9.965 1.00 97.38 86 GLY A N 1
ATOM 652 C CA . GLY A 1 86 ? 1.186 9.488 -10.920 1.00 97.38 86 GLY A CA 1
ATOM 653 C C . GLY A 1 86 ? 2.309 8.624 -11.494 1.00 97.38 86 GLY A C 1
ATOM 654 O O . GLY A 1 86 ? 2.726 7.641 -10.880 1.00 97.38 86 GLY A O 1
ATOM 655 N N . PHE A 1 87 ? 2.854 9.021 -12.644 1.00 96.94 87 PHE A N 1
ATOM 656 C CA . PHE A 1 87 ? 3.950 8.294 -13.293 1.00 96.94 87 PHE A CA 1
ATOM 657 C C . PHE A 1 87 ? 5.146 7.992 -12.361 1.00 96.94 87 PHE A C 1
ATOM 659 O O . PHE A 1 87 ? 5.579 6.841 -12.335 1.00 96.94 87 PHE A O 1
ATOM 666 N N . PRO A 1 88 ? 5.632 8.926 -11.513 1.00 97.19 88 PRO A N 1
ATOM 667 C CA . PRO A 1 88 ? 6.722 8.618 -10.584 1.00 97.19 88 PRO A CA 1
ATOM 668 C C . PRO A 1 88 ? 6.374 7.507 -9.589 1.00 97.19 88 PRO A C 1
ATOM 670 O O . PRO A 1 88 ? 7.197 6.638 -9.328 1.00 97.19 88 PRO A O 1
ATOM 673 N N . GLN A 1 89 ? 5.141 7.494 -9.071 1.00 96.69 89 GLN A N 1
ATOM 674 C CA . GLN A 1 89 ? 4.690 6.459 -8.136 1.00 96.69 89 GLN A CA 1
ATOM 675 C C . GLN A 1 89 ? 4.622 5.094 -8.817 1.00 96.69 89 GLN A C 1
ATOM 677 O O . GLN A 1 89 ? 5.042 4.104 -8.226 1.00 96.69 89 GLN A O 1
ATOM 682 N N . ILE A 1 90 ? 4.152 5.050 -10.069 1.00 97.38 90 ILE A N 1
ATOM 683 C CA . ILE A 1 90 ? 4.147 3.826 -10.879 1.00 97.38 90 ILE A CA 1
ATOM 684 C C . ILE A 1 90 ? 5.578 3.293 -11.027 1.00 97.38 90 ILE A C 1
ATOM 686 O O . ILE A 1 90 ? 5.817 2.122 -10.737 1.00 97.38 90 ILE A O 1
ATOM 690 N N . CYS A 1 91 ? 6.536 4.148 -11.402 1.00 97.06 91 CYS A N 1
ATOM 691 C CA . CYS A 1 91 ? 7.944 3.764 -11.533 1.00 97.06 91 CYS A CA 1
ATOM 692 C C . CYS A 1 91 ? 8.530 3.256 -10.209 1.00 97.06 91 CYS A C 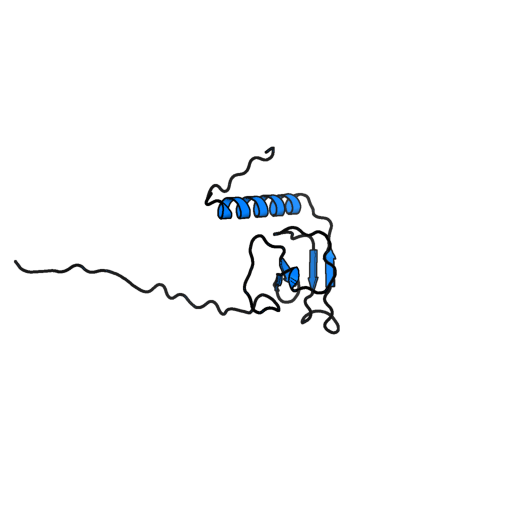1
ATOM 694 O O . CYS A 1 91 ? 9.162 2.202 -10.186 1.00 97.06 91 CYS A O 1
ATOM 696 N N . CYS A 1 92 ? 8.294 3.964 -9.101 1.00 96.94 92 CYS A N 1
ATOM 697 C CA . CYS A 1 92 ? 8.777 3.549 -7.785 1.00 96.94 92 CYS A CA 1
ATOM 698 C C . CYS A 1 92 ? 8.203 2.192 -7.370 1.00 96.94 92 CYS A C 1
ATOM 700 O O . CYS A 1 92 ? 8.955 1.326 -6.928 1.00 96.94 92 CYS A O 1
ATOM 702 N N . THR A 1 93 ? 6.897 1.977 -7.538 1.00 97.38 93 THR A N 1
ATOM 703 C CA . THR A 1 93 ? 6.270 0.693 -7.211 1.00 97.38 93 THR A CA 1
ATOM 704 C C . THR A 1 93 ? 6.787 -0.427 -8.117 1.00 97.38 93 THR A C 1
ATOM 706 O O . THR A 1 93 ? 7.073 -1.514 -7.615 1.00 97.38 93 THR A O 1
ATOM 709 N N . ALA A 1 94 ? 6.976 -0.182 -9.418 1.00 97.06 94 ALA A N 1
ATOM 710 C CA . ALA A 1 94 ? 7.544 -1.168 -10.339 1.00 97.06 94 ALA A CA 1
ATOM 711 C C . ALA A 1 94 ? 8.970 -1.573 -9.930 1.00 97.06 94 ALA A C 1
ATOM 713 O O . ALA A 1 94 ? 9.238 -2.757 -9.724 1.00 97.06 94 ALA A O 1
ATOM 714 N N . ILE A 1 95 ? 9.857 -0.594 -9.724 1.00 96.00 95 ILE A N 1
ATOM 715 C CA . ILE A 1 95 ? 11.249 -0.834 -9.318 1.00 96.00 95 ILE A CA 1
ATOM 716 C C . ILE A 1 95 ? 11.304 -1.539 -7.958 1.00 96.00 95 ILE A C 1
ATOM 718 O O . ILE A 1 95 ? 12.036 -2.511 -7.813 1.00 96.00 95 ILE A O 1
ATOM 722 N N . ALA A 1 96 ? 10.496 -1.125 -6.976 1.00 96.25 96 ALA A N 1
ATOM 723 C CA . ALA A 1 96 ? 10.467 -1.765 -5.659 1.00 96.25 96 ALA A CA 1
ATOM 724 C C . ALA A 1 96 ? 10.069 -3.249 -5.737 1.00 96.25 96 ALA A C 1
ATOM 726 O O . ALA A 1 96 ? 10.684 -4.092 -5.080 1.00 96.25 96 ALA A O 1
ATOM 727 N N . ASN A 1 97 ? 9.084 -3.586 -6.577 1.00 96.50 97 ASN A N 1
ATOM 728 C CA . ASN A 1 97 ? 8.697 -4.977 -6.808 1.00 96.50 97 ASN A CA 1
ATOM 729 C C . ASN A 1 97 ? 9.813 -5.775 -7.495 1.00 96.50 97 ASN A C 1
ATOM 731 O O . ASN A 1 97 ? 10.106 -6.889 -7.061 1.00 96.50 97 ASN A O 1
ATOM 735 N N . LEU A 1 98 ? 10.461 -5.209 -8.519 1.00 95.38 98 LEU A N 1
ATOM 736 C CA . LEU A 1 98 ? 11.582 -5.851 -9.211 1.00 95.38 98 LEU A CA 1
ATOM 737 C C . LEU A 1 98 ? 12.769 -6.095 -8.267 1.00 95.38 98 LEU A C 1
ATOM 739 O O . LEU A 1 98 ? 13.272 -7.213 -8.196 1.00 95.38 98 LEU A O 1
ATOM 743 N N . MET A 1 99 ? 13.150 -5.098 -7.464 1.00 95.00 99 MET A N 1
ATOM 744 C CA . MET A 1 99 ? 14.205 -5.220 -6.451 1.00 95.00 99 MET A CA 1
ATOM 745 C C . MET A 1 99 ? 13.885 -6.283 -5.401 1.00 95.00 99 MET A C 1
ATOM 747 O O . MET A 1 99 ? 14.761 -7.059 -5.022 1.00 95.00 99 MET A O 1
ATOM 751 N N . CYS A 1 100 ? 12.640 -6.337 -4.920 1.00 94.19 100 CYS A N 1
ATO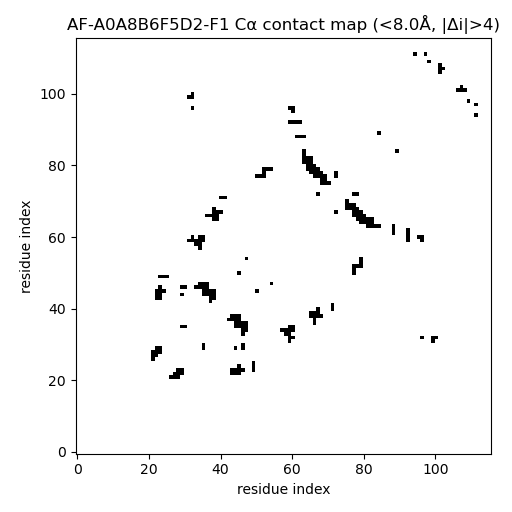M 752 C CA . CYS A 1 100 ? 12.228 -7.353 -3.954 1.00 94.19 100 CYS A CA 1
ATOM 753 C C . CYS A 1 100 ? 12.361 -8.764 -4.543 1.00 94.19 100 CYS A C 1
ATOM 755 O O . CYS A 1 100 ? 12.858 -9.670 -3.873 1.00 94.19 100 CYS A O 1
ATOM 757 N N . GLN A 1 101 ? 11.963 -8.947 -5.804 1.00 93.75 101 GLN A N 1
ATOM 758 C CA . GLN A 1 101 ? 12.090 -10.228 -6.499 1.00 93.75 101 GLN A CA 1
ATOM 759 C C . GLN A 1 101 ? 13.549 -10.597 -6.791 1.00 93.75 101 GLN A C 1
ATOM 761 O O . GLN A 1 101 ? 13.911 -11.758 -6.624 1.00 93.75 101 GLN A O 1
ATOM 766 N N . ALA A 1 102 ? 14.384 -9.638 -7.200 1.00 93.69 102 ALA A N 1
ATOM 767 C CA . ALA A 1 102 ? 15.814 -9.847 -7.431 1.00 93.69 102 ALA A CA 1
ATOM 768 C C . ALA A 1 102 ? 16.511 -10.324 -6.148 1.00 93.69 102 ALA A C 1
ATOM 770 O O . ALA A 1 102 ? 17.137 -11.386 -6.140 1.00 93.69 102 ALA A O 1
ATOM 771 N N . ARG A 1 103 ? 16.262 -9.636 -5.025 1.00 91.62 103 ARG A N 1
ATOM 772 C CA . ARG A 1 103 ? 16.776 -10.037 -3.705 1.00 91.62 103 ARG A CA 1
ATOM 773 C C . ARG A 1 103 ? 16.319 -11.435 -3.301 1.00 91.62 103 ARG A C 1
ATOM 775 O O . ARG A 1 103 ? 17.127 -12.216 -2.811 1.00 91.62 103 ARG A O 1
ATOM 782 N N . ALA A 1 104 ? 15.053 -11.780 -3.543 1.00 90.50 104 ALA A N 1
ATOM 783 C CA . ALA A 1 104 ? 14.535 -13.121 -3.258 1.00 90.50 104 ALA A CA 1
ATOM 784 C C . ALA A 1 104 ? 15.208 -14.224 -4.103 1.00 90.50 104 ALA A C 1
ATOM 786 O O . ALA A 1 104 ? 15.238 -15.379 -3.684 1.00 90.50 104 ALA A O 1
ATOM 787 N N . ARG A 1 105 ? 15.770 -13.879 -5.271 1.00 90.88 105 ARG A N 1
ATOM 788 C CA . ARG A 1 105 ? 16.556 -14.784 -6.130 1.00 90.88 105 ARG A CA 1
ATOM 789 C C . ARG A 1 105 ? 18.049 -14.817 -5.772 1.00 90.88 105 ARG A C 1
ATOM 791 O O . ARG A 1 105 ? 18.782 -15.595 -6.374 1.00 90.88 105 ARG A O 1
ATOM 798 N N . GLY A 1 106 ? 18.499 -13.999 -4.817 1.00 90.50 106 GLY A N 1
ATOM 799 C CA . GLY A 1 106 ? 19.914 -13.838 -4.468 1.00 90.50 106 GLY A CA 1
ATOM 800 C C . GLY A 1 106 ? 20.689 -12.900 -5.398 1.00 90.50 106 GLY A C 1
ATOM 801 O O . GLY A 1 106 ? 21.915 -12.837 -5.308 1.00 90.50 106 GLY A O 1
ATOM 802 N N . ASP A 1 107 ? 19.994 -12.173 -6.275 1.00 88.44 107 ASP A N 1
ATOM 803 C CA . ASP A 1 107 ? 20.595 -11.150 -7.122 1.00 88.44 107 ASP A CA 1
ATOM 804 C C . ASP A 1 107 ? 20.711 -9.829 -6.347 1.00 88.44 107 ASP A C 1
ATOM 806 O O . ASP A 1 107 ? 19.761 -9.375 -5.699 1.00 88.44 107 ASP A O 1
ATOM 810 N N . ASN A 1 108 ? 21.901 -9.236 -6.389 1.00 80.25 108 ASN A N 1
ATOM 811 C CA . ASN A 1 108 ? 22.205 -7.958 -5.751 1.00 80.25 108 ASN A CA 1
ATOM 812 C C . ASN A 1 108 ? 22.346 -6.818 -6.770 1.00 80.25 108 ASN A C 1
ATOM 814 O O . ASN A 1 108 ? 22.658 -5.693 -6.371 1.00 80.25 108 ASN A O 1
ATOM 818 N N . ASP A 1 109 ? 22.111 -7.080 -8.060 1.00 77.75 109 ASP A N 1
ATOM 819 C CA . ASP A 1 109 ? 22.040 -6.035 -9.072 1.00 77.75 109 ASP A CA 1
ATOM 820 C C . ASP A 1 109 ? 20.787 -5.169 -8.843 1.00 77.75 109 ASP A C 1
ATOM 822 O O . ASP A 1 109 ? 19.655 -5.645 -8.736 1.00 77.75 109 ASP A O 1
ATOM 826 N N . GLY A 1 110 ? 21.011 -3.865 -8.690 1.00 80.88 110 GLY A N 1
ATOM 827 C CA . GLY A 1 110 ? 19.962 -2.866 -8.497 1.00 80.88 110 GLY A CA 1
ATOM 828 C C . GLY A 1 110 ? 19.474 -2.240 -9.803 1.00 80.88 110 GLY A C 1
ATOM 829 O O . GLY A 1 110 ? 18.687 -1.291 -9.751 1.00 80.88 110 GLY A O 1
ATOM 830 N N . SER A 1 111 ? 19.965 -2.708 -10.954 1.00 88.06 111 SER A N 1
ATOM 831 C CA . SER A 1 111 ? 19.629 -2.173 -12.270 1.00 88.06 111 SER A CA 1
ATOM 832 C C . SER A 1 111 ? 18.595 -3.039 -13.000 1.00 88.06 111 SER A C 1
ATOM 834 O O . SER A 1 111 ? 18.620 -4.264 -12.948 1.00 88.06 111 SER A O 1
ATOM 836 N N . PHE A 1 112 ? 17.651 -2.389 -13.687 1.00 91.25 112 PHE A N 1
ATOM 837 C CA . PHE A 1 112 ? 16.568 -3.060 -14.412 1.00 91.25 112 PHE A CA 1
ATOM 838 C C . PHE A 1 112 ? 16.401 -2.455 -15.802 1.00 91.25 112 PHE A C 1
ATOM 840 O O . PHE A 1 112 ? 16.540 -1.244 -15.995 1.00 91.25 112 PHE A O 1
ATOM 847 N N . CYS A 1 113 ? 16.092 -3.303 -16.780 1.00 90.44 113 CYS A N 1
ATOM 848 C CA . CYS A 1 113 ? 15.784 -2.855 -18.129 1.00 90.44 113 CYS A CA 1
ATOM 849 C C . CYS A 1 113 ? 14.372 -2.259 -18.163 1.00 90.44 113 CYS A C 1
ATOM 851 O O . CYS A 1 113 ? 13.450 -2.806 -17.573 1.00 90.44 113 CYS A O 1
ATOM 853 N N . LYS A 1 114 ? 14.192 -1.143 -18.870 1.00 88.12 114 LYS A N 1
ATOM 854 C CA . LYS A 1 114 ? 12.871 -0.526 -19.049 1.00 88.12 114 LYS A CA 1
ATOM 855 C C . LYS A 1 114 ? 11.957 -1.346 -19.972 1.00 88.12 114 LYS A C 1
ATOM 857 O O . LYS A 1 114 ? 10.741 -1.290 -19.817 1.00 88.12 114 LYS A O 1
ATOM 862 N N . ASP A 1 115 ? 12.546 -2.061 -20.930 1.00 88.81 115 ASP A N 1
ATOM 863 C CA . ASP A 1 115 ? 11.835 -2.710 -22.038 1.00 88.81 115 ASP A CA 1
ATOM 864 C C . ASP A 1 115 ? 11.707 -4.240 -21.882 1.00 88.81 115 ASP A C 1
ATOM 866 O O . ASP A 1 115 ? 11.165 -4.897 -22.772 1.00 88.81 115 ASP A O 1
ATOM 870 N N . LYS A 1 116 ? 12.220 -4.820 -20.787 1.00 64.69 116 LYS A N 1
ATOM 871 C CA . LYS A 1 116 ? 12.162 -6.261 -20.476 1.00 64.69 116 LYS A CA 1
ATOM 872 C C . LYS A 1 116 ? 11.547 -6.480 -19.105 1.00 64.69 116 LYS A C 1
ATOM 874 O O . LYS A 1 116 ? 10.784 -7.460 -18.976 1.00 64.69 116 LYS A O 1
#

InterPro domains:
  IPR001965 Zinc finger, PHD-type [SM00249] (23-73)
  IPR011011 Zinc finger, FYVE/PHD-type [SSF57903] (18-74)
  IPR019786 Zinc finger, PHD-type, conserved site [PS01359] (24-72)
  IPR049455 Set1/Ash2 histone methyltransferase complex subunit ASH2-like, PHD zinc finger [PF21257] (30-82)